Protein AF-A0A7R9G7Q8-F1 (afdb_monomer_lite)

pLDDT: mean 87.54, std 9.24, range [39.41, 97.31]

Secondary structure (DSSP, 8-state):
------HHHHHHHHH------GGGTTSPPHHHHHHHHHHHHHHHHHTHHHHSSPP-TTT------SSHHHHHHHHHHHHHHHTTT--PPP-PPPPTT-TTT-TTTT-HHHIIIIIT-GGGGHHHHHHHTSHHHHHHHHHHHHHTT-SSPPP-

Organism: Timema shepardi (NCBI:txid629360)

Sequence (152 aa):
MNLDMCYDDIDNLKHWHFDVQPDQHARLTNQGREEIRFLAQRYKTSYRSLLERTYSSEAYQFRYAEKDHAQESADAFARSLFGGNSGAIYFPSPPENDTLLMPNANCAKWRDEVEGNPEVLKEVKLFDEGPEMRALVHNVSTRLGFRYDLNT

Radius of gyration: 22.53 Å; chains: 1; bounding box: 53×46×52 Å

Structure (mmCIF, N/CA/C/O backbone):
data_AF-A0A7R9G7Q8-F1
#
_entry.id   AF-A0A7R9G7Q8-F1
#
loop_
_atom_site.group_PDB
_atom_site.id
_atom_site.type_symbol
_atom_site.label_atom_id
_atom_site.label_alt_id
_atom_site.label_comp_id
_atom_site.label_asym_id
_atom_site.label_entity_id
_atom_site.label_seq_id
_atom_site.pdbx_PDB_ins_code
_atom_site.Cartn_x
_atom_site.Cartn_y
_atom_site.Cartn_z
_atom_site.occupancy
_atom_site.B_iso_or_equiv
_atom_site.auth_seq_id
_atom_site.auth_comp_id
_atom_site.auth_asym_id
_atom_site.auth_atom_id
_atom_site.pdbx_PDB_model_num
ATOM 1 N N . MET A 1 1 ? -36.148 -13.996 16.409 1.00 39.41 1 MET A N 1
ATOM 2 C CA . MET A 1 1 ? -34.781 -13.490 16.639 1.00 39.41 1 MET A CA 1
ATOM 3 C C . MET A 1 1 ? -33.863 -14.591 16.127 1.00 39.41 1 MET A C 1
ATOM 5 O O . MET A 1 1 ? -33.802 -15.617 16.779 1.00 39.41 1 MET A O 1
ATOM 9 N N . ASN A 1 2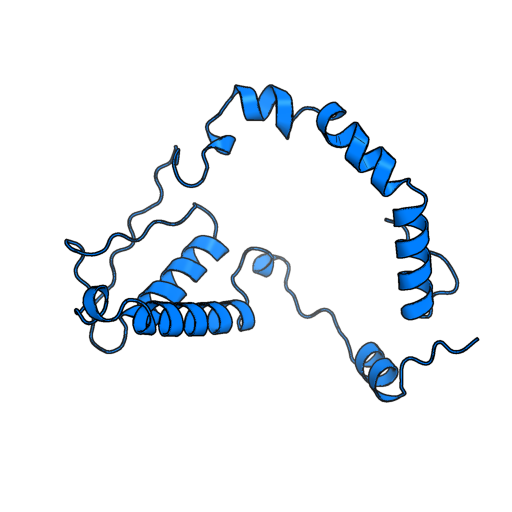 ? -33.330 -14.470 14.907 1.00 47.38 2 ASN A N 1
ATOM 10 C CA . ASN A 1 2 ? -32.549 -15.528 14.248 1.00 47.38 2 ASN A CA 1
ATOM 11 C C . ASN A 1 2 ? -31.180 -14.952 13.881 1.00 47.38 2 ASN A C 1
ATOM 13 O O . ASN A 1 2 ? -31.021 -14.342 12.827 1.00 47.38 2 ASN A O 1
ATOM 17 N N . LEU A 1 3 ? -30.226 -15.099 14.792 1.00 61.00 3 LEU A N 1
ATOM 18 C CA . LEU A 1 3 ? -28.814 -15.137 14.451 1.00 61.00 3 LEU A CA 1
ATOM 19 C C . LEU A 1 3 ? -28.401 -16.592 14.603 1.00 61.00 3 LEU A C 1
ATOM 21 O O . LEU A 1 3 ? -28.124 -17.023 15.714 1.00 61.00 3 LEU A O 1
ATOM 25 N N . ASP A 1 4 ? -28.409 -17.338 13.507 1.00 66.81 4 ASP A N 1
ATOM 26 C CA . ASP A 1 4 ? -27.736 -18.630 13.473 1.00 66.81 4 ASP A CA 1
ATOM 27 C C . ASP A 1 4 ? -26.533 -18.451 12.558 1.00 66.81 4 ASP A C 1
ATOM 29 O O . ASP A 1 4 ? -26.657 -18.463 11.334 1.00 66.81 4 ASP A O 1
ATOM 33 N N . MET A 1 5 ? -25.363 -18.242 13.168 1.00 71.81 5 MET A N 1
ATOM 34 C CA . MET A 1 5 ? -24.145 -18.780 12.567 1.00 71.81 5 MET A CA 1
ATOM 35 C C . MET A 1 5 ? -24.442 -20.250 12.276 1.00 71.81 5 MET A C 1
ATOM 37 O O . MET A 1 5 ? -24.914 -20.962 13.169 1.00 71.81 5 MET A O 1
ATOM 41 N N . CYS A 1 6 ? -24.262 -20.688 11.032 1.00 82.88 6 CYS A N 1
ATOM 42 C CA . CYS A 1 6 ? -24.576 -22.072 10.712 1.00 82.88 6 CYS A CA 1
ATOM 43 C C . CYS A 1 6 ? -23.630 -23.004 11.484 1.00 82.88 6 CYS A C 1
ATOM 45 O O . CYS A 1 6 ? -22.606 -22.575 12.024 1.00 82.88 6 CYS A O 1
ATOM 47 N N . TYR A 1 7 ? -23.976 -24.289 11.569 1.00 84.88 7 TYR A N 1
ATOM 48 C CA . TYR A 1 7 ? -23.147 -25.262 12.285 1.00 84.88 7 TYR A CA 1
ATOM 49 C C . TYR A 1 7 ? -21.682 -25.221 11.817 1.00 84.88 7 TYR A C 1
ATOM 51 O O . TYR A 1 7 ? -20.780 -25.257 12.652 1.00 84.88 7 TYR A O 1
ATOM 59 N N . ASP A 1 8 ? -21.466 -25.044 10.511 1.00 88.00 8 ASP A N 1
ATOM 60 C CA . ASP A 1 8 ? -20.136 -24.960 9.908 1.00 88.00 8 ASP A CA 1
ATOM 61 C C . ASP A 1 8 ? -19.364 -23.717 10.380 1.00 88.00 8 ASP A C 1
ATOM 63 O O . ASP A 1 8 ? -18.178 -23.812 10.683 1.00 88.00 8 ASP A O 1
ATOM 67 N N . ASP A 1 9 ? -20.019 -22.558 10.513 1.00 84.00 9 ASP A N 1
ATOM 68 C CA . ASP A 1 9 ? -19.382 -21.335 11.025 1.00 84.00 9 ASP A CA 1
ATOM 69 C C . ASP A 1 9 ? -18.920 -21.517 12.478 1.00 84.00 9 ASP A C 1
ATOM 71 O O . ASP A 1 9 ? -17.804 -21.142 12.843 1.00 84.00 9 ASP A O 1
ATOM 75 N N . ILE A 1 10 ? -19.770 -22.129 13.311 1.00 81.88 10 ILE A N 1
ATOM 76 C CA . ILE A 1 10 ? -19.457 -22.413 14.717 1.00 81.88 10 ILE A CA 1
ATOM 77 C C . ILE A 1 10 ? -18.303 -23.413 14.815 1.00 81.88 10 ILE A C 1
ATOM 79 O O . ILE A 1 10 ? -17.420 -23.251 15.659 1.00 81.88 10 ILE A O 1
ATOM 83 N N . ASP A 1 11 ? -18.314 -24.454 13.985 1.00 88.06 11 ASP A N 1
ATOM 84 C CA . ASP A 1 11 ? -17.252 -25.454 13.956 1.00 88.06 11 ASP A CA 1
ATOM 85 C C . ASP A 1 11 ? -15.919 -24.842 13.503 1.00 88.06 11 ASP A C 1
ATOM 87 O O . ASP A 1 11 ? -14.897 -25.020 14.168 1.00 88.06 11 ASP A O 1
ATOM 91 N N . ASN A 1 12 ? -15.937 -24.010 12.460 1.00 88.62 12 ASN A N 1
ATOM 92 C CA . ASN A 1 12 ? -14.762 -23.280 11.991 1.00 88.62 12 ASN A CA 1
ATOM 93 C C . ASN A 1 12 ? -14.187 -22.359 13.075 1.00 88.62 12 ASN A C 1
ATOM 95 O O . ASN A 1 12 ? -12.978 -22.361 13.296 1.00 88.62 12 ASN A O 1
ATOM 99 N N . LEU A 1 13 ? -15.030 -21.605 13.791 1.00 84.12 13 LEU A N 1
ATOM 100 C CA . LEU A 1 13 ? -14.580 -20.721 14.874 1.00 84.12 13 LEU A CA 1
ATOM 101 C C . LEU A 1 13 ? -13.987 -21.487 16.065 1.00 84.12 13 LEU A C 1
ATOM 103 O O . LEU A 1 13 ? -13.057 -20.993 16.695 1.00 84.12 13 LEU A O 1
ATOM 107 N N . LYS A 1 14 ? -14.480 -22.694 16.373 1.00 84.94 14 LYS A N 1
ATOM 108 C CA . LYS A 1 14 ? -13.909 -23.548 17.434 1.00 84.94 14 LYS A CA 1
ATOM 109 C C . LYS A 1 14 ? -12.524 -24.085 17.086 1.00 84.94 14 LYS A C 1
ATOM 111 O O . LYS A 1 14 ? -11.711 -24.277 17.986 1.00 84.94 14 LYS A O 1
ATOM 116 N N . HIS A 1 15 ? -12.279 -24.352 15.806 1.00 89.44 15 HIS A N 1
ATOM 117 C CA . HIS A 1 15 ? -10.987 -24.820 15.303 1.00 89.44 15 HIS A CA 1
ATOM 118 C C . HIS A 1 15 ? -10.053 -23.671 14.894 1.00 89.44 15 HIS A C 1
ATOM 120 O O . HIS A 1 15 ? -8.865 -23.892 14.628 1.00 89.44 15 HIS A O 1
ATOM 126 N N . TRP A 1 16 ? -10.572 -22.442 14.853 1.00 88.25 16 TRP A N 1
ATOM 127 C CA . TRP A 1 16 ? -9.783 -21.259 14.566 1.00 88.25 16 TRP A CA 1
ATOM 128 C C . TRP A 1 16 ? -8.753 -21.027 15.670 1.00 88.25 16 TRP A C 1
ATOM 130 O O . TRP A 1 16 ? -9.051 -21.051 16.864 1.00 88.25 16 TRP A O 1
ATOM 140 N N . HIS A 1 17 ? -7.522 -20.777 15.251 1.00 86.38 17 HIS A N 1
ATOM 141 C CA . HIS A 1 17 ? -6.424 -20.406 16.120 1.00 86.38 17 HIS A CA 1
ATOM 142 C C . HIS A 1 17 ? -5.627 -19.298 15.447 1.00 86.38 17 HIS A C 1
ATOM 144 O O . HIS A 1 17 ? -5.552 -19.207 14.220 1.00 86.38 17 HIS A O 1
ATOM 150 N N . PHE A 1 18 ? -5.048 -18.433 16.270 1.00 83.00 18 PHE A N 1
ATOM 151 C CA . PHE A 1 18 ? -4.209 -17.355 15.786 1.00 83.00 18 PHE A CA 1
ATOM 152 C C . PHE A 1 18 ? -2.860 -17.926 15.332 1.00 83.00 18 PHE A C 1
ATOM 154 O O . PHE A 1 18 ? -2.057 -18.346 16.162 1.00 83.00 18 PHE A O 1
ATOM 161 N N . ASP A 1 19 ? -2.633 -17.949 14.019 1.00 81.94 19 ASP A N 1
ATOM 162 C CA . ASP A 1 19 ? -1.413 -18.466 13.385 1.00 81.94 19 ASP A CA 1
ATOM 163 C C . ASP A 1 19 ? -0.622 -17.333 12.710 1.00 81.94 19 ASP A C 1
ATOM 165 O O . ASP A 1 19 ? -0.391 -17.317 11.502 1.00 81.94 19 ASP A O 1
ATOM 169 N N . VAL A 1 20 ? -0.282 -16.308 13.498 1.00 82.94 20 VAL A N 1
ATOM 170 C CA . VAL A 1 20 ? 0.581 -15.200 13.069 1.00 82.94 20 VAL A CA 1
ATOM 171 C C . VAL A 1 20 ? 1.628 -14.957 14.145 1.00 82.94 20 VAL A C 1
ATOM 173 O O . VAL A 1 20 ? 1.308 -14.700 15.306 1.00 82.94 20 VAL A O 1
ATOM 176 N N . GLN A 1 21 ? 2.895 -15.032 13.759 1.00 85.62 21 GLN A N 1
ATOM 177 C CA . GLN A 1 21 ? 4.020 -14.728 14.633 1.00 85.62 21 GLN A CA 1
ATOM 178 C C . GLN A 1 21 ? 4.266 -13.209 14.685 1.00 85.62 21 GLN A C 1
ATOM 180 O O . GLN A 1 21 ? 4.034 -12.515 13.689 1.00 85.62 21 GLN A O 1
ATOM 185 N N . PRO A 1 22 ? 4.750 -12.652 15.812 1.00 82.56 22 PRO A N 1
ATOM 186 C CA . PRO A 1 22 ? 4.972 -11.211 15.941 1.00 82.56 22 PRO A CA 1
ATOM 187 C C . PRO A 1 22 ? 5.893 -10.613 14.872 1.00 82.56 22 PRO A C 1
ATOM 189 O O . PRO A 1 22 ? 5.706 -9.470 14.473 1.00 82.56 22 PRO A O 1
ATOM 192 N N . ASP A 1 23 ? 6.867 -11.364 14.367 1.00 83.06 23 ASP A N 1
ATOM 193 C CA . ASP A 1 23 ? 7.786 -10.943 13.304 1.00 83.06 23 ASP A CA 1
ATOM 194 C C . ASP A 1 23 ? 7.139 -10.923 11.905 1.00 83.06 23 ASP A C 1
ATOM 196 O O . ASP A 1 23 ? 7.673 -10.313 10.981 1.00 83.06 23 ASP A O 1
ATOM 200 N N . GLN A 1 24 ? 5.955 -11.518 11.742 1.00 83.06 24 GLN A N 1
ATOM 201 C CA . GLN A 1 24 ? 5.224 -11.555 10.473 1.00 83.06 24 GLN A CA 1
ATOM 202 C C . GLN A 1 24 ? 4.328 -10.330 10.243 1.00 83.06 24 GLN A C 1
ATOM 204 O O . GLN A 1 24 ? 3.830 -10.156 9.132 1.00 83.06 24 GLN A O 1
ATOM 209 N N . HIS A 1 25 ? 4.147 -9.456 11.242 1.00 80.62 25 HIS A N 1
ATOM 210 C CA . HIS A 1 25 ? 3.209 -8.324 11.175 1.00 80.62 25 HIS A CA 1
ATOM 211 C C . HIS A 1 25 ? 3.453 -7.367 9.992 1.00 80.62 25 HIS A C 1
ATOM 213 O O . HIS A 1 25 ? 2.515 -6.746 9.499 1.00 80.62 25 HIS A O 1
ATOM 219 N N . ALA A 1 26 ? 4.704 -7.241 9.537 1.00 83.44 26 ALA A N 1
ATOM 220 C CA . ALA A 1 26 ? 5.099 -6.346 8.450 1.00 83.44 26 ALA A CA 1
ATOM 221 C C . ALA A 1 26 ? 5.429 -7.072 7.134 1.00 83.44 26 ALA A C 1
ATOM 223 O O . ALA A 1 26 ? 5.808 -6.412 6.163 1.00 83.44 26 ALA A O 1
ATOM 224 N N . ARG A 1 27 ? 5.303 -8.406 7.099 1.00 88.31 27 ARG A N 1
ATOM 225 C CA . ARG A 1 27 ? 5.692 -9.266 5.972 1.00 88.31 27 ARG A CA 1
ATOM 226 C C . ARG A 1 27 ? 4.525 -9.461 5.009 1.00 88.31 27 ARG A C 1
ATOM 228 O O . ARG A 1 27 ? 3.361 -9.434 5.406 1.00 88.31 27 ARG A O 1
ATOM 235 N N . LEU A 1 28 ? 4.823 -9.695 3.733 1.00 90.06 28 LEU A N 1
ATOM 236 C CA . LEU A 1 28 ? 3.780 -9.990 2.757 1.00 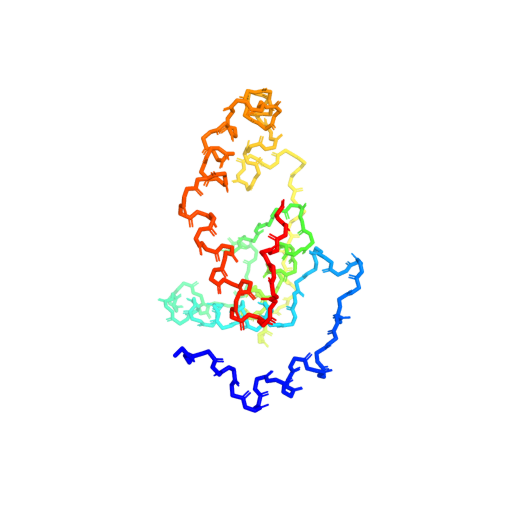90.06 28 LEU A CA 1
ATOM 237 C C . LEU A 1 28 ? 3.279 -11.427 2.948 1.00 90.06 28 LEU A C 1
ATOM 239 O O . LEU A 1 28 ? 4.046 -12.388 2.844 1.00 90.06 28 LEU A O 1
ATOM 243 N N . THR A 1 29 ? 1.976 -11.577 3.185 1.00 91.81 29 THR A N 1
ATOM 244 C CA . THR A 1 29 ? 1.336 -12.890 3.341 1.00 91.81 29 THR A CA 1
ATOM 245 C C . THR A 1 29 ? 1.385 -13.697 2.040 1.00 91.81 29 THR A C 1
ATOM 247 O O . THR A 1 29 ? 1.492 -13.146 0.941 1.00 91.81 29 THR A O 1
ATOM 250 N N . ASN A 1 30 ? 1.247 -15.023 2.140 1.00 91.50 30 ASN A N 1
ATOM 251 C CA . ASN A 1 30 ? 1.180 -15.895 0.960 1.00 91.50 30 ASN A CA 1
ATOM 252 C C . ASN A 1 30 ? 0.017 -15.514 0.032 1.00 91.50 30 ASN A C 1
ATOM 254 O O . ASN A 1 30 ? 0.191 -15.445 -1.182 1.00 91.50 30 ASN A O 1
ATOM 258 N N . GLN A 1 31 ? -1.144 -15.194 0.609 1.00 93.75 31 GLN A N 1
ATOM 259 C CA . GLN A 1 31 ? -2.300 -14.715 -0.147 1.00 93.75 31 GLN A CA 1
ATOM 260 C C . GLN A 1 31 ? -1.997 -13.387 -0.858 1.00 93.75 31 GLN A C 1
ATOM 262 O O . GLN A 1 31 ? -2.273 -13.254 -2.048 1.00 93.75 31 GLN A O 1
ATOM 267 N N . GLY A 1 32 ? -1.348 -12.438 -0.174 1.00 94.31 32 GLY A N 1
ATOM 268 C CA . GLY A 1 32 ? -0.935 -11.172 -0.781 1.00 94.31 32 GLY A CA 1
ATOM 269 C C . GLY A 1 32 ? 0.033 -11.365 -1.955 1.00 94.31 32 GLY A C 1
ATOM 270 O O . GLY A 1 32 ? -0.085 -10.686 -2.975 1.00 94.31 32 GLY A O 1
ATOM 271 N N . ARG A 1 33 ? 0.949 -12.341 -1.869 1.00 94.75 33 ARG A N 1
ATOM 272 C CA . ARG A 1 3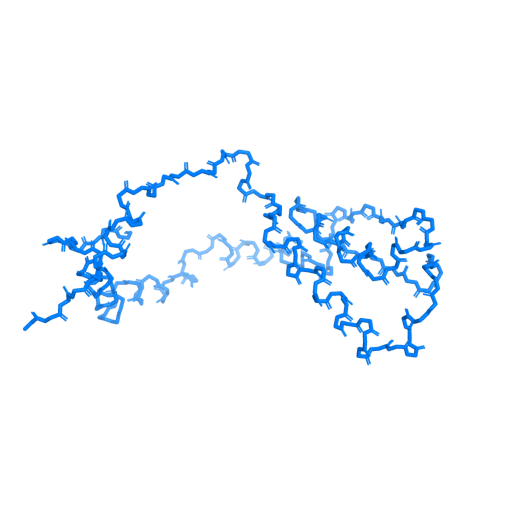3 ? 1.839 -12.711 -2.988 1.00 94.75 33 ARG A CA 1
ATOM 273 C C . ARG A 1 33 ? 1.054 -13.200 -4.206 1.00 94.75 33 ARG A C 1
ATOM 275 O O . ARG A 1 33 ? 1.348 -12.766 -5.320 1.00 94.75 33 ARG A O 1
ATOM 282 N N . GLU A 1 34 ? 0.050 -14.052 -4.008 1.00 96.06 34 GLU A N 1
ATOM 283 C CA . GLU A 1 34 ? -0.792 -14.555 -5.102 1.00 96.06 34 GLU A CA 1
ATOM 284 C C . GLU A 1 34 ? -1.640 -13.451 -5.740 1.00 96.06 34 GLU A C 1
ATOM 286 O O . GLU A 1 34 ? -1.720 -13.354 -6.967 1.00 96.06 34 GLU A O 1
ATOM 291 N N . GLU A 1 35 ? -2.212 -12.560 -4.934 1.00 97.00 35 GLU A N 1
ATOM 292 C CA . GLU A 1 35 ? -2.966 -11.407 -5.429 1.00 97.00 35 GLU A CA 1
ATOM 293 C C . GLU A 1 35 ? -2.094 -10.483 -6.283 1.00 97.00 35 GLU A C 1
ATOM 295 O O . GLU A 1 35 ? -2.492 -10.080 -7.380 1.00 97.00 35 GLU A O 1
ATOM 300 N N . ILE A 1 36 ? -0.866 -10.214 -5.838 1.00 97.19 36 ILE A N 1
ATOM 301 C CA . ILE A 1 36 ? 0.111 -9.423 -6.591 1.00 97.19 36 ILE A CA 1
ATOM 302 C C . ILE A 1 36 ? 0.521 -10.128 -7.884 1.00 97.19 36 ILE A C 1
ATOM 304 O O . ILE A 1 36 ? 0.645 -9.477 -8.926 1.00 97.19 36 ILE A O 1
ATOM 308 N N . ARG A 1 37 ? 0.686 -11.455 -7.860 1.00 95.00 37 ARG A N 1
ATOM 309 C CA . ARG A 1 37 ? 0.970 -12.247 -9.061 1.00 95.00 37 ARG A CA 1
ATOM 310 C C . ARG A 1 37 ? -0.152 -12.106 -10.087 1.00 95.00 37 ARG A C 1
ATOM 312 O O . ARG A 1 37 ? 0.119 -11.826 -11.257 1.00 95.00 37 ARG A O 1
ATOM 319 N N . PHE A 1 38 ? -1.408 -12.259 -9.669 1.00 96.44 38 PHE A N 1
ATOM 320 C CA . PHE A 1 38 ? -2.560 -12.075 -10.555 1.00 96.44 38 PHE A CA 1
ATOM 321 C C . PHE A 1 38 ? -2.676 -10.634 -11.059 1.00 96.44 38 PHE A C 1
ATOM 323 O O . PHE A 1 38 ? -2.957 -10.414 -12.241 1.00 96.44 38 PHE A O 1
ATOM 330 N N . LEU A 1 39 ? -2.399 -9.648 -10.202 1.00 97.31 39 LEU A N 1
ATOM 331 C CA . LEU A 1 39 ? -2.356 -8.244 -10.592 1.00 97.31 39 LEU A CA 1
ATOM 332 C C . LEU A 1 39 ? -1.300 -7.998 -11.676 1.00 97.31 39 LEU A C 1
ATOM 334 O O . LEU A 1 39 ? -1.615 -7.366 -12.683 1.00 97.31 39 LEU A O 1
ATOM 338 N N . ALA A 1 40 ? -0.087 -8.532 -11.521 1.00 95.06 40 ALA A N 1
ATOM 339 C CA . ALA A 1 40 ? 0.985 -8.417 -12.508 1.00 95.06 40 ALA A CA 1
ATOM 340 C C . ALA A 1 40 ? 0.615 -9.082 -13.843 1.00 95.06 40 ALA A C 1
ATOM 342 O O . ALA A 1 40 ? 0.819 -8.497 -14.906 1.00 95.06 40 ALA A O 1
ATOM 343 N N . GLN A 1 41 ? 0.005 -10.270 -13.812 1.00 93.00 41 GLN A N 1
ATOM 344 C CA . GLN A 1 41 ? -0.467 -10.960 -15.020 1.00 93.00 41 GLN A CA 1
ATOM 345 C C . GLN A 1 41 ? -1.549 -10.162 -15.756 1.00 93.00 41 GLN A C 1
ATOM 347 O O . GLN A 1 41 ? -1.511 -10.034 -16.987 1.00 93.00 41 GLN A O 1
ATOM 352 N N . ARG A 1 42 ? -2.494 -9.579 -15.008 1.00 95.62 42 ARG A N 1
ATOM 353 C CA . ARG A 1 42 ? -3.509 -8.680 -15.563 1.00 95.62 42 ARG A CA 1
ATOM 354 C C . ARG A 1 42 ? -2.863 -7.432 -16.151 1.00 95.62 42 ARG A C 1
ATOM 356 O O . ARG A 1 42 ? -3.180 -7.071 -17.277 1.00 95.62 42 ARG A O 1
ATOM 363 N N . TYR A 1 43 ? -1.921 -6.822 -15.437 1.00 95.19 43 TYR A N 1
ATOM 364 C CA . TYR A 1 43 ? -1.194 -5.636 -15.886 1.00 95.19 43 TYR A CA 1
ATOM 365 C C . TYR A 1 43 ? -0.439 -5.902 -17.196 1.00 95.19 43 TYR A C 1
ATOM 367 O O . TYR A 1 43 ? -0.595 -5.159 -18.163 1.00 95.19 43 TYR A O 1
ATOM 375 N N . LYS A 1 44 ? 0.274 -7.032 -17.288 1.00 92.31 44 LYS A N 1
ATOM 376 C CA . LYS A 1 44 ? 0.925 -7.486 -18.526 1.00 92.31 44 LYS A CA 1
ATOM 377 C C . LYS A 1 44 ? -0.062 -7.666 -19.671 1.00 92.31 44 LYS A C 1
ATOM 379 O O . LYS A 1 44 ? 0.227 -7.278 -20.797 1.00 92.31 44 LYS A O 1
ATOM 384 N N . THR A 1 45 ? -1.225 -8.247 -19.386 1.00 92.88 45 THR A N 1
ATOM 385 C CA . THR A 1 45 ? -2.267 -8.488 -20.390 1.00 92.88 45 THR A CA 1
ATOM 386 C C . THR A 1 45 ? -2.892 -7.188 -20.892 1.00 92.88 45 THR A C 1
ATOM 388 O O . THR A 1 45 ? -3.143 -7.076 -22.089 1.00 92.88 45 THR A O 1
ATOM 391 N N . SER A 1 46 ? -3.107 -6.210 -20.012 1.00 95.62 46 SER A N 1
ATOM 392 C CA . SER A 1 46 ? -3.669 -4.905 -20.373 1.00 95.62 46 SER A CA 1
ATOM 393 C C . SER A 1 46 ? -2.693 -4.036 -21.167 1.00 95.62 46 SER A C 1
ATOM 395 O O . SER A 1 46 ? -3.115 -3.297 -22.051 1.00 95.62 46 SER A O 1
ATOM 397 N N . TYR A 1 47 ? -1.392 -4.136 -20.882 1.00 93.94 47 TYR A N 1
ATOM 398 C CA . TYR A 1 47 ? -0.352 -3.297 -21.486 1.00 93.94 47 TYR A CA 1
ATOM 399 C C . TYR A 1 47 ? 0.659 -4.118 -22.289 1.00 93.94 47 TYR A C 1
ATOM 401 O O . TYR A 1 47 ? 1.864 -3.869 -22.240 1.00 93.94 47 TYR A O 1
ATOM 409 N N . ARG A 1 48 ? 0.166 -5.106 -23.043 1.00 89.44 48 ARG A N 1
ATOM 410 C CA . ARG A 1 48 ? 0.987 -6.042 -23.828 1.00 89.44 48 ARG A CA 1
ATOM 411 C C . ARG A 1 48 ? 2.034 -5.345 -24.695 1.00 89.44 48 ARG A C 1
ATOM 413 O O . ARG A 1 48 ? 3.215 -5.639 -24.565 1.00 89.44 48 ARG A O 1
ATOM 420 N N . SER A 1 49 ? 1.639 -4.335 -25.469 1.00 89.56 49 SER A N 1
ATOM 421 C CA . SER A 1 49 ? 2.560 -3.591 -26.345 1.00 89.56 49 SER A CA 1
ATOM 422 C C . SER A 1 49 ? 3.714 -2.898 -25.604 1.00 89.56 49 SER A C 1
ATOM 424 O O . SER A 1 49 ? 4.747 -2.618 -26.209 1.00 89.56 49 SER A O 1
ATOM 426 N N . LEU A 1 50 ? 3.555 -2.621 -24.306 1.00 89.56 50 LEU A N 1
ATOM 427 C CA . LEU A 1 50 ? 4.574 -2.005 -23.454 1.00 89.56 50 LEU A CA 1
ATOM 428 C C . LEU A 1 50 ? 5.385 -3.040 -22.659 1.00 89.56 50 LEU A C 1
ATOM 430 O O . LEU A 1 50 ? 6.525 -2.758 -22.298 1.00 89.56 50 LEU A O 1
ATOM 434 N N . LEU A 1 51 ? 4.814 -4.216 -22.369 1.00 88.81 51 LEU A N 1
ATOM 435 C CA . LEU A 1 51 ? 5.328 -5.193 -21.393 1.00 88.81 51 LEU A CA 1
ATOM 436 C C . LEU A 1 51 ? 5.662 -6.572 -21.992 1.00 88.81 51 LEU A C 1
ATOM 438 O O . LEU A 1 51 ? 6.008 -7.500 -21.261 1.00 88.81 51 LEU A O 1
ATOM 442 N N . GLU A 1 52 ? 5.567 -6.730 -23.312 1.00 75.38 52 GLU A N 1
ATOM 443 C CA . GLU A 1 52 ? 5.990 -7.937 -24.039 1.00 75.38 52 GLU A CA 1
ATOM 444 C C . GLU A 1 52 ? 7.517 -8.092 -24.128 1.00 75.38 52 GLU A C 1
ATOM 446 O O . GLU A 1 52 ? 8.009 -9.177 -24.438 1.00 75.38 52 GLU A O 1
ATOM 451 N N . ARG A 1 53 ? 8.281 -7.034 -23.827 1.00 73.88 53 ARG A N 1
ATOM 452 C CA . ARG A 1 53 ? 9.747 -7.085 -23.813 1.00 73.88 53 ARG A CA 1
ATOM 453 C C . ARG A 1 53 ? 10.258 -7.836 -22.584 1.00 73.88 53 ARG A C 1
ATOM 455 O O . ARG A 1 53 ? 9.639 -7.838 -21.520 1.00 73.88 53 ARG A O 1
ATOM 462 N N . THR A 1 54 ? 11.431 -8.448 -22.720 1.00 85.44 54 THR A N 1
ATOM 463 C CA . THR A 1 54 ? 12.210 -8.892 -21.561 1.00 85.44 54 THR A CA 1
ATOM 464 C C . THR A 1 54 ? 12.566 -7.691 -20.691 1.00 85.44 54 THR A C 1
ATOM 466 O O . THR A 1 54 ? 12.734 -6.580 -21.199 1.00 85.44 54 THR A O 1
ATOM 469 N N . TYR A 1 55 ? 12.706 -7.916 -19.385 1.00 89.44 55 TYR A N 1
ATOM 470 C CA . TYR A 1 55 ? 13.169 -6.873 -18.476 1.00 89.44 55 TYR A CA 1
ATOM 471 C C . TYR A 1 55 ? 14.485 -6.246 -18.971 1.00 89.44 55 TYR A C 1
ATOM 473 O O . TYR A 1 55 ? 15.410 -6.952 -19.370 1.00 89.44 55 TYR A O 1
ATOM 481 N N . SER A 1 56 ? 14.550 -4.918 -18.908 1.00 87.56 56 SER A N 1
ATOM 482 C CA . SER A 1 56 ? 15.754 -4.107 -19.070 1.00 87.56 56 SER A CA 1
ATOM 483 C C . SER A 1 56 ? 15.682 -2.954 -18.074 1.00 87.56 56 SER A C 1
ATOM 485 O O . SER A 1 56 ? 14.645 -2.292 -17.980 1.00 87.56 56 SER A O 1
ATOM 487 N N . SER A 1 57 ? 16.780 -2.689 -17.366 1.00 89.06 57 SER A N 1
ATOM 488 C CA . SER A 1 57 ? 16.897 -1.554 -16.443 1.00 89.06 57 SER A CA 1
ATOM 489 C C . SER A 1 57 ? 16.867 -0.193 -17.148 1.00 89.06 57 SER A C 1
ATOM 491 O O . SER A 1 57 ? 16.666 0.820 -16.490 1.00 89.06 57 SER A O 1
ATOM 493 N N . GLU A 1 58 ? 17.045 -0.155 -18.473 1.00 89.00 58 GLU A N 1
ATOM 494 C CA . GLU A 1 58 ? 16.902 1.066 -19.282 1.00 89.00 58 GLU A CA 1
ATOM 495 C C . GLU A 1 58 ? 15.435 1.381 -19.606 1.00 89.00 58 GLU A C 1
ATOM 497 O O . GLU A 1 58 ? 15.077 2.537 -19.818 1.00 89.00 58 GLU A O 1
ATOM 502 N N . ALA A 1 59 ? 14.582 0.352 -19.662 1.00 88.62 59 ALA A N 1
ATOM 503 C CA . ALA A 1 59 ? 13.175 0.481 -20.040 1.00 88.62 59 ALA A CA 1
ATOM 504 C C . ALA A 1 59 ? 12.228 0.484 -18.833 1.00 88.62 59 ALA A C 1
ATOM 506 O O . ALA A 1 59 ? 11.148 1.071 -18.905 1.00 88.62 59 ALA A O 1
ATOM 507 N N . TYR A 1 60 ? 12.611 -0.179 -17.738 1.00 90.94 60 TYR A N 1
ATOM 508 C CA . TYR A 1 60 ? 11.766 -0.353 -16.562 1.00 90.94 60 TYR A CA 1
ATOM 509 C C . TYR A 1 60 ? 12.521 -0.001 -15.286 1.00 90.94 60 TYR A C 1
ATOM 511 O O . TYR A 1 60 ? 13.569 -0.573 -14.982 1.00 90.94 60 TYR A O 1
ATOM 519 N N . GLN A 1 61 ? 11.919 0.884 -14.495 1.0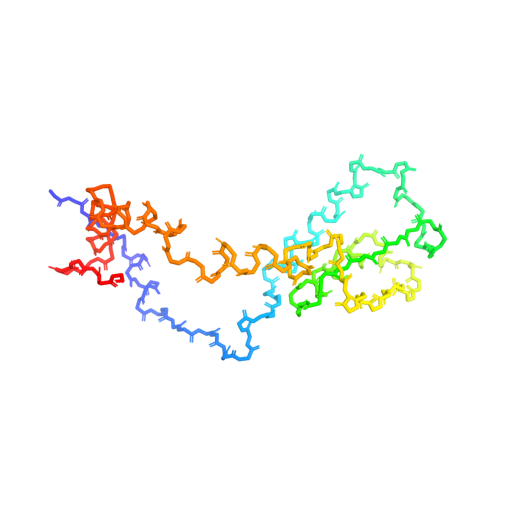0 91.88 61 GLN A N 1
ATOM 520 C CA . GLN A 1 61 ? 12.381 1.226 -13.160 1.00 91.88 61 GLN A CA 1
ATOM 521 C C . GLN A 1 61 ? 11.343 0.777 -12.133 1.00 91.88 61 GLN A C 1
ATOM 523 O O . GLN A 1 61 ? 10.176 1.157 -12.212 1.00 91.88 61 GLN A O 1
ATOM 528 N N . PHE A 1 62 ? 11.786 -0.001 -11.150 1.00 92.56 62 PHE A N 1
ATOM 529 C CA . PHE A 1 62 ? 10.984 -0.354 -9.985 1.00 92.56 62 PHE A CA 1
ATOM 530 C C . PHE A 1 62 ? 11.397 0.511 -8.797 1.00 92.56 62 PHE A C 1
ATOM 532 O O . PHE A 1 62 ? 12.584 0.730 -8.562 1.00 92.56 62 PHE A O 1
ATOM 539 N N . ARG A 1 63 ? 10.411 1.004 -8.049 1.00 93.88 63 ARG A N 1
ATOM 540 C CA . ARG A 1 63 ? 10.600 1.724 -6.787 1.00 93.88 63 ARG A CA 1
ATOM 541 C C . ARG A 1 63 ? 9.603 1.194 -5.766 1.00 93.88 63 ARG A C 1
ATOM 543 O O . ARG A 1 63 ? 8.487 0.833 -6.130 1.00 93.88 63 ARG A O 1
ATOM 550 N N . TYR A 1 64 ? 10.016 1.157 -4.511 1.00 94.25 64 TYR A N 1
ATOM 551 C CA . TYR A 1 64 ? 9.210 0.720 -3.378 1.00 94.25 64 TYR A CA 1
ATOM 552 C C . TYR A 1 64 ? 9.535 1.603 -2.175 1.00 94.25 64 TYR A C 1
ATOM 554 O O . TYR A 1 64 ? 10.618 2.181 -2.107 1.00 94.25 64 TYR A O 1
ATOM 562 N N . ALA A 1 65 ? 8.575 1.746 -1.262 1.00 91.38 65 ALA A N 1
ATOM 563 C CA . ALA A 1 65 ? 8.814 2.419 0.009 1.00 91.38 65 ALA A CA 1
ATOM 564 C C . ALA A 1 65 ? 9.713 1.546 0.893 1.00 91.38 65 ALA A C 1
ATOM 566 O O . ALA A 1 65 ? 9.684 0.322 0.764 1.00 91.38 65 ALA A O 1
ATOM 567 N N . GLU A 1 66 ? 10.457 2.153 1.816 1.00 88.44 66 GLU A N 1
ATOM 568 C CA . GLU A 1 66 ? 11.308 1.449 2.784 1.00 88.44 66 GLU A CA 1
ATOM 569 C C . GLU A 1 66 ? 10.461 0.740 3.862 1.00 88.44 66 GLU A C 1
ATOM 571 O O . GLU A 1 66 ? 10.387 1.142 5.019 1.00 88.44 66 GLU A O 1
ATOM 576 N N . LYS A 1 67 ? 9.723 -0.290 3.441 1.00 86.12 67 LYS A N 1
ATOM 577 C CA . LYS A 1 67 ? 8.888 -1.163 4.271 1.00 86.12 67 LYS A CA 1
ATOM 578 C C . LYS A 1 67 ? 8.971 -2.591 3.732 1.00 86.12 67 LYS A C 1
ATOM 580 O O . LYS A 1 67 ? 8.839 -2.789 2.523 1.00 86.12 67 LYS A O 1
ATOM 585 N N . ASP A 1 68 ? 9.095 -3.579 4.616 1.00 87.25 68 ASP A N 1
ATOM 586 C CA . ASP A 1 68 ? 9.273 -4.997 4.258 1.00 87.25 68 ASP A CA 1
ATOM 587 C C . ASP A 1 68 ? 8.219 -5.508 3.260 1.00 87.25 68 ASP A C 1
ATOM 589 O O . ASP A 1 68 ? 8.555 -5.960 2.163 1.00 87.25 68 ASP A O 1
ATOM 593 N N . HIS A 1 69 ? 6.927 -5.354 3.576 1.00 88.69 69 HIS A N 1
ATOM 594 C CA . HIS A 1 69 ? 5.841 -5.742 2.670 1.00 88.69 69 HIS A CA 1
ATOM 595 C C . HIS A 1 69 ? 5.891 -5.018 1.318 1.00 88.69 69 HIS A C 1
ATOM 597 O O . HIS A 1 69 ? 5.494 -5.604 0.312 1.00 88.69 69 HIS A O 1
ATOM 603 N N . ALA A 1 70 ? 6.363 -3.768 1.258 1.00 92.31 70 ALA A N 1
ATOM 604 C CA . ALA A 1 70 ? 6.454 -3.014 0.008 1.00 92.31 70 ALA A CA 1
ATOM 605 C C . ALA A 1 70 ? 7.578 -3.554 -0.887 1.00 92.31 70 ALA A C 1
ATOM 607 O O . ALA A 1 70 ? 7.373 -3.721 -2.092 1.00 92.31 70 ALA A O 1
ATOM 608 N N . GLN A 1 71 ? 8.728 -3.894 -0.300 1.00 92.75 71 GLN A N 1
ATOM 609 C CA . GLN A 1 71 ? 9.824 -4.551 -1.010 1.00 92.75 71 GLN A CA 1
ATOM 610 C C . GLN A 1 71 ? 9.404 -5.932 -1.529 1.00 92.75 71 GLN A C 1
ATOM 612 O O . GLN A 1 71 ? 9.588 -6.238 -2.707 1.00 92.75 71 GLN A O 1
ATOM 617 N N . GLU A 1 72 ? 8.789 -6.753 -0.675 1.00 93.38 72 GLU A N 1
ATOM 618 C CA . GLU A 1 72 ? 8.308 -8.086 -1.053 1.00 93.38 72 GLU A CA 1
ATOM 619 C C . GLU A 1 72 ? 7.241 -8.028 -2.149 1.00 93.38 72 GLU A C 1
ATOM 621 O O . GLU A 1 72 ? 7.242 -8.853 -3.065 1.00 93.38 72 GLU A O 1
ATOM 626 N N . SER A 1 73 ? 6.361 -7.028 -2.085 1.00 95.31 73 SER A N 1
ATOM 627 C CA . SER A 1 73 ? 5.336 -6.790 -3.100 1.00 95.31 73 SER A CA 1
ATOM 628 C C . SER A 1 73 ? 5.941 -6.385 -4.440 1.00 95.31 73 SER A C 1
ATOM 630 O O . SER A 1 73 ? 5.527 -6.898 -5.480 1.00 95.31 73 SER A O 1
ATOM 632 N N . ALA A 1 74 ? 6.937 -5.496 -4.434 1.00 94.56 74 ALA A N 1
ATOM 633 C CA . ALA A 1 74 ? 7.633 -5.078 -5.647 1.00 94.56 74 ALA A CA 1
ATOM 634 C C . ALA A 1 74 ? 8.379 -6.247 -6.308 1.00 94.56 74 ALA A C 1
ATOM 636 O O . ALA A 1 74 ? 8.292 -6.415 -7.527 1.00 94.56 74 ALA A O 1
ATOM 637 N N . ASP A 1 75 ? 9.048 -7.087 -5.511 1.00 91.81 75 ASP A N 1
ATOM 638 C CA . ASP A 1 75 ? 9.716 -8.298 -5.995 1.00 91.81 75 ASP A CA 1
ATOM 639 C C . ASP A 1 75 ? 8.713 -9.285 -6.612 1.00 91.8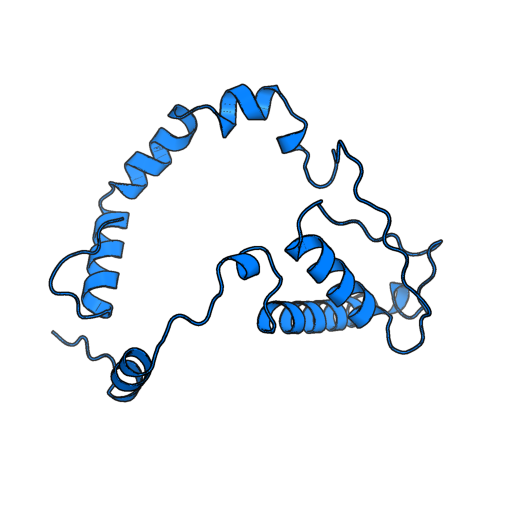1 75 ASP A C 1
ATOM 641 O O . ASP A 1 75 ? 8.872 -9.687 -7.770 1.00 91.81 75 ASP A O 1
ATOM 645 N N . ALA A 1 76 ? 7.627 -9.596 -5.897 1.00 93.06 76 ALA A N 1
ATOM 646 C CA . ALA A 1 76 ? 6.576 -10.486 -6.384 1.00 93.06 76 ALA A CA 1
ATOM 647 C C . ALA A 1 76 ? 5.944 -9.970 -7.687 1.00 93.06 76 ALA A C 1
ATOM 649 O O . ALA A 1 76 ? 5.767 -10.736 -8.641 1.00 93.06 76 ALA A O 1
ATOM 650 N N . PHE A 1 77 ? 5.652 -8.669 -7.764 1.00 95.00 77 PHE A N 1
ATOM 651 C CA . PHE A 1 77 ? 5.063 -8.044 -8.945 1.00 95.00 77 PHE A CA 1
ATOM 652 C C . PHE A 1 77 ? 6.007 -8.120 -10.148 1.00 95.00 77 PHE A C 1
ATOM 654 O O . PHE A 1 77 ? 5.623 -8.619 -11.206 1.00 95.00 77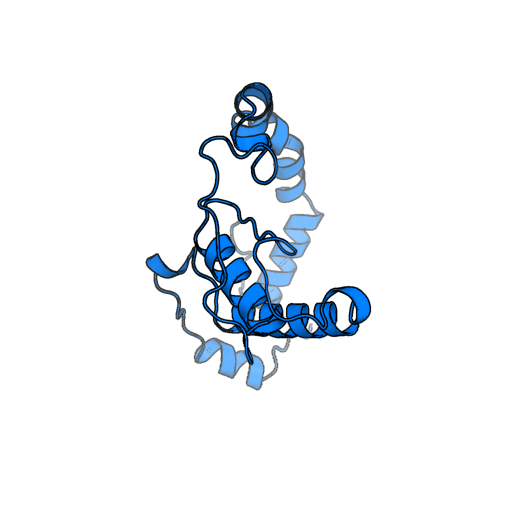 PHE A O 1
ATOM 661 N N . ALA A 1 78 ? 7.255 -7.673 -9.993 1.00 93.19 78 ALA A N 1
ATOM 662 C CA . ALA A 1 78 ? 8.212 -7.603 -11.091 1.00 93.19 78 ALA A CA 1
ATOM 663 C C . ALA A 1 78 ? 8.584 -8.994 -11.626 1.00 93.19 78 ALA A C 1
ATOM 665 O O . ALA A 1 78 ? 8.644 -9.197 -12.843 1.00 93.19 78 ALA A O 1
ATOM 666 N N . ARG A 1 79 ? 8.771 -9.980 -10.736 1.00 90.06 79 ARG A N 1
ATOM 667 C CA . ARG A 1 79 ? 9.014 -11.377 -11.130 1.00 90.06 79 ARG A CA 1
ATOM 668 C C . ARG A 1 79 ? 7.812 -11.982 -11.834 1.00 90.06 79 ARG A C 1
ATOM 670 O O . ARG A 1 79 ? 7.983 -12.682 -12.822 1.00 90.06 79 ARG A O 1
ATOM 677 N N . SER A 1 80 ? 6.600 -11.683 -11.389 1.00 91.06 80 SER A N 1
ATOM 678 C CA . SER A 1 80 ? 5.391 -12.153 -12.075 1.00 91.06 80 SER A CA 1
ATOM 679 C C . SER A 1 80 ? 5.212 -11.494 -13.446 1.00 91.06 80 SER A C 1
ATOM 681 O O . SER A 1 80 ? 4.647 -12.096 -14.360 1.00 91.06 80 SER A O 1
ATOM 683 N N . LEU A 1 81 ? 5.725 -10.273 -13.613 1.00 92.00 81 LEU A N 1
ATOM 684 C CA . LEU A 1 81 ? 5.668 -9.530 -14.866 1.00 92.00 81 LEU A CA 1
ATOM 685 C C . LEU A 1 81 ? 6.698 -10.029 -15.896 1.00 92.00 81 LEU A C 1
ATOM 687 O O . LEU A 1 81 ? 6.359 -10.198 -17.073 1.00 92.00 81 LEU A O 1
ATOM 691 N N . PHE A 1 82 ? 7.933 -10.317 -15.468 1.00 89.75 82 PHE A N 1
ATOM 692 C CA . PHE A 1 82 ? 9.061 -10.608 -16.370 1.00 89.75 82 PHE A CA 1
ATOM 693 C C . PHE A 1 82 ? 9.716 -11.994 -16.200 1.00 89.75 82 PHE A C 1
ATOM 695 O O . PHE A 1 82 ? 10.317 -12.504 -17.147 1.00 89.75 82 PHE A O 1
ATOM 702 N N . GLY A 1 83 ? 9.561 -12.633 -15.040 1.00 68.44 83 GLY A N 1
ATOM 703 C CA . GLY A 1 83 ? 10.393 -13.718 -14.496 1.00 68.44 83 GLY A CA 1
ATOM 704 C C . GLY A 1 83 ? 10.334 -15.092 -15.164 1.00 68.44 83 GLY A C 1
ATOM 705 O O . GLY A 1 83 ? 10.805 -16.057 -14.576 1.00 68.44 83 GLY A O 1
ATOM 706 N N . GLY A 1 84 ? 9.801 -15.199 -16.381 1.00 66.38 84 GLY A N 1
ATOM 707 C CA . GLY A 1 84 ? 9.943 -16.414 -17.188 1.00 66.38 84 GLY A CA 1
ATOM 708 C C . GLY A 1 84 ? 11.342 -16.559 -17.804 1.00 66.38 84 GLY A C 1
ATOM 709 O O . GLY A 1 84 ? 11.899 -17.647 -17.776 1.00 66.38 84 GLY A O 1
ATOM 710 N N . ASN A 1 85 ? 11.913 -15.463 -18.331 1.00 56.50 85 ASN A N 1
ATOM 711 C CA . ASN A 1 85 ? 13.166 -15.465 -19.117 1.00 56.50 85 ASN A CA 1
ATOM 712 C C . ASN A 1 85 ? 14.118 -14.296 -18.797 1.00 56.50 85 ASN A C 1
ATOM 714 O O . ASN A 1 85 ? 15.163 -14.155 -19.428 1.00 56.50 85 ASN A O 1
ATOM 718 N N . SER A 1 86 ? 13.757 -13.404 -17.877 1.00 58.19 86 SER A N 1
ATOM 719 C CA . SER A 1 86 ? 14.606 -12.270 -17.506 1.00 58.19 86 SER A CA 1
ATOM 720 C C . SER A 1 86 ? 15.651 -12.680 -16.470 1.00 58.19 86 SER A C 1
ATOM 722 O O . SER A 1 86 ? 15.328 -13.392 -15.520 1.00 58.19 86 SER A O 1
ATOM 724 N N . GLY A 1 87 ? 16.883 -12.186 -16.626 1.00 65.44 87 GLY A N 1
ATOM 725 C CA . GLY A 1 87 ? 17.906 -12.236 -15.580 1.00 65.44 87 GLY A CA 1
ATOM 726 C C . GLY A 1 87 ? 17.497 -11.467 -14.314 1.00 65.44 87 GLY A C 1
ATOM 727 O O . GLY A 1 87 ? 16.335 -11.096 -14.136 1.00 65.44 87 GLY A O 1
ATOM 728 N N . ALA A 1 88 ? 18.455 -11.217 -13.419 1.00 79.69 88 ALA A N 1
ATOM 729 C CA . ALA A 1 88 ? 18.195 -10.491 -12.176 1.00 79.69 88 ALA A CA 1
ATOM 730 C C . ALA A 1 88 ? 17.529 -9.124 -12.446 1.00 79.69 88 ALA A C 1
ATOM 732 O O . ALA A 1 88 ? 18.059 -8.304 -13.196 1.00 79.69 88 ALA A O 1
ATOM 733 N N . ILE A 1 89 ? 16.363 -8.892 -11.835 1.00 88.94 89 ILE A N 1
ATOM 734 C CA . ILE A 1 89 ? 15.666 -7.602 -11.883 1.00 88.94 89 ILE A CA 1
ATOM 735 C C . ILE A 1 89 ? 16.366 -6.658 -10.909 1.00 88.94 89 ILE A C 1
ATOM 737 O O . ILE A 1 89 ? 16.583 -7.014 -9.750 1.00 88.94 89 ILE A O 1
ATOM 741 N N . TYR A 1 90 ? 16.729 -5.463 -11.372 1.00 90.25 90 TYR A N 1
ATOM 742 C CA . TYR A 1 90 ? 17.358 -4.463 -10.522 1.00 90.25 90 TYR A CA 1
ATOM 743 C C . TYR A 1 90 ? 16.304 -3.703 -9.713 1.00 90.25 90 TYR A C 1
ATOM 745 O O . TYR A 1 90 ? 15.382 -3.100 -10.268 1.00 90.25 90 TYR A O 1
ATOM 753 N N . PHE A 1 91 ? 16.491 -3.714 -8.396 1.00 90.38 91 PHE A N 1
ATOM 754 C CA . PHE A 1 91 ? 15.719 -2.944 -7.432 1.00 90.38 91 PHE A CA 1
ATOM 755 C C . PHE A 1 91 ? 16.662 -1.947 -6.753 1.00 90.38 91 PHE A C 1
ATOM 757 O O . PHE A 1 91 ? 17.461 -2.365 -5.912 1.00 90.38 91 PHE A O 1
ATOM 764 N N . PRO A 1 92 ? 16.625 -0.652 -7.113 1.00 90.12 92 PRO A N 1
ATOM 765 C CA . PRO A 1 92 ? 17.398 0.346 -6.388 1.00 90.12 92 PRO A CA 1
ATOM 766 C C . PRO A 1 92 ? 16.925 0.412 -4.933 1.00 90.12 92 PRO A C 1
ATOM 768 O O . PRO A 1 92 ? 15.731 0.258 -4.659 1.00 90.12 92 PRO A O 1
ATOM 771 N N . SER A 1 93 ? 17.855 0.652 -4.006 1.00 91.06 93 SER A N 1
ATOM 772 C CA . SER A 1 93 ? 17.493 0.958 -2.621 1.00 91.06 93 SER A CA 1
ATOM 773 C C . SER A 1 93 ? 16.606 2.209 -2.582 1.00 91.06 93 SER A C 1
ATOM 775 O O . SER A 1 93 ? 16.865 3.149 -3.347 1.00 91.06 93 SER A O 1
ATOM 777 N N . PRO A 1 94 ? 15.576 2.251 -1.719 1.00 91.31 94 PRO A N 1
ATOM 778 C CA . PRO A 1 94 ? 14.802 3.463 -1.508 1.00 91.31 94 PRO A CA 1
ATOM 779 C C . PRO A 1 94 ? 15.726 4.607 -1.058 1.00 91.31 94 PRO A C 1
ATOM 781 O O . PRO A 1 94 ? 16.672 4.367 -0.304 1.00 91.31 94 PRO A O 1
ATOM 784 N N . PRO A 1 95 ? 15.511 5.843 -1.536 1.00 90.50 95 PRO A N 1
ATOM 785 C CA . PRO A 1 95 ? 16.246 6.993 -1.028 1.00 90.50 95 PRO A CA 1
ATOM 786 C C . PRO A 1 95 ? 15.827 7.292 0.417 1.00 90.50 95 PRO A C 1
ATOM 788 O O . PRO A 1 95 ? 14.644 7.211 0.735 1.00 90.50 95 PRO A O 1
ATOM 791 N N . GLU A 1 96 ? 16.776 7.725 1.252 1.00 86.06 96 GLU A N 1
ATOM 792 C CA . GLU A 1 96 ? 16.537 8.070 2.667 1.00 86.06 96 GLU A CA 1
ATOM 793 C C . GLU A 1 96 ? 15.403 9.100 2.834 1.00 86.06 96 GLU A C 1
ATOM 795 O O . GLU A 1 96 ? 14.529 8.952 3.679 1.00 86.06 96 GLU A O 1
ATOM 800 N N . ASN A 1 97 ? 15.351 10.102 1.949 1.00 86.56 97 ASN A N 1
ATOM 801 C CA . ASN A 1 97 ? 14.266 11.082 1.886 1.00 86.56 97 ASN A CA 1
ATOM 802 C C . ASN A 1 97 ? 13.361 10.811 0.673 1.00 86.56 97 ASN A C 1
ATOM 804 O O . ASN A 1 97 ? 13.372 11.573 -0.300 1.00 86.56 97 ASN A O 1
ATOM 808 N N . ASP A 1 98 ? 12.596 9.710 0.685 1.00 89.00 98 ASP A N 1
ATOM 809 C CA . ASP A 1 98 ? 11.681 9.395 -0.422 1.00 89.00 98 ASP A CA 1
ATOM 810 C C . ASP A 1 98 ? 10.481 10.355 -0.489 1.00 89.00 98 ASP A C 1
ATOM 812 O O . ASP A 1 98 ? 9.419 10.141 0.096 1.00 89.00 98 ASP A O 1
ATOM 816 N N . THR A 1 99 ? 10.637 11.425 -1.265 1.00 89.50 99 THR A N 1
ATOM 817 C CA . THR A 1 99 ? 9.591 12.425 -1.516 1.00 89.50 99 THR A CA 1
ATOM 818 C C . THR A 1 99 ? 8.485 11.946 -2.455 1.00 89.50 99 THR A C 1
ATOM 820 O O . THR A 1 99 ? 7.459 12.615 -2.560 1.00 89.50 99 THR A O 1
ATOM 823 N N . LEU A 1 100 ? 8.662 10.809 -3.138 1.00 90.06 100 LEU A N 1
ATOM 824 C CA . LEU A 1 100 ? 7.669 10.259 -4.060 1.00 90.06 100 LEU A CA 1
ATOM 825 C C . LEU A 1 100 ? 6.731 9.285 -3.346 1.00 90.06 100 LEU A C 1
ATOM 827 O O . LEU A 1 100 ? 5.515 9.396 -3.472 1.00 90.06 100 LEU A O 1
ATOM 831 N N . LEU A 1 101 ? 7.297 8.314 -2.630 1.00 91.88 101 LEU A N 1
ATOM 832 C CA . LEU A 1 101 ? 6.546 7.219 -2.010 1.00 91.88 101 LEU A CA 1
ATOM 833 C C . LEU A 1 101 ? 6.257 7.459 -0.527 1.00 91.88 101 LEU A C 1
ATOM 835 O O . LEU A 1 101 ? 5.341 6.847 0.020 1.00 91.88 101 LEU A O 1
ATOM 839 N N . MET A 1 102 ? 7.004 8.355 0.123 1.00 88.88 102 MET A N 1
ATOM 840 C CA . MET A 1 102 ? 6.810 8.729 1.526 1.00 88.88 102 MET A CA 1
ATOM 841 C C . MET A 1 102 ? 6.793 10.260 1.714 1.00 88.88 102 MET A C 1
ATOM 843 O O . MET A 1 102 ? 7.491 10.787 2.584 1.00 88.88 102 MET A O 1
ATOM 847 N N . PRO A 1 103 ? 5.979 11.008 0.939 1.00 88.12 103 PRO A N 1
ATOM 848 C CA . PRO A 1 103 ? 5.990 12.475 0.967 1.00 88.12 103 PRO A CA 1
ATOM 849 C C . PRO A 1 103 ? 5.691 13.049 2.359 1.00 88.12 103 PRO A C 1
ATOM 851 O O . PRO A 1 103 ? 6.272 14.057 2.753 1.00 88.12 103 PRO A O 1
ATOM 854 N N . ASN A 1 104 ? 4.831 12.378 3.128 1.00 87.50 104 ASN A N 1
ATOM 855 C CA . ASN A 1 104 ? 4.443 12.810 4.470 1.00 87.50 104 ASN A CA 1
ATOM 856 C C . ASN A 1 104 ? 5.560 12.621 5.503 1.00 87.50 104 ASN A C 1
ATOM 858 O O . ASN A 1 104 ? 5.734 13.477 6.364 1.00 87.50 104 ASN A O 1
ATOM 862 N N . ALA A 1 105 ? 6.346 11.544 5.395 1.00 84.25 105 ALA A N 1
ATOM 863 C CA . ALA A 1 105 ? 7.446 11.272 6.325 1.00 84.25 105 ALA A CA 1
ATOM 864 C C . ALA A 1 105 ? 8.514 12.381 6.278 1.00 84.25 105 ALA A C 1
ATOM 866 O O . ALA A 1 105 ? 9.109 12.732 7.294 1.00 84.25 105 ALA A O 1
ATOM 867 N N . ASN A 1 106 ? 8.683 12.988 5.100 1.00 83.06 106 ASN A N 1
ATOM 868 C CA . ASN A 1 106 ? 9.664 14.038 4.833 1.00 83.06 106 ASN A CA 1
ATOM 869 C C . ASN A 1 106 ? 9.105 15.462 4.997 1.00 83.06 106 ASN A C 1
ATOM 871 O O . ASN A 1 106 ? 9.785 16.437 4.674 1.00 83.06 106 ASN A O 1
ATOM 875 N N . CYS A 1 107 ? 7.871 15.614 5.485 1.00 89.12 107 CYS A N 1
ATOM 876 C CA . CYS A 1 107 ? 7.222 16.910 5.639 1.00 89.12 107 CYS A CA 1
ATOM 877 C C . CYS A 1 107 ? 7.078 17.265 7.122 1.00 89.12 107 CYS A C 1
ATOM 879 O O . CYS A 1 107 ? 6.182 16.776 7.807 1.00 89.12 107 CYS A O 1
ATOM 881 N N . ALA A 1 108 ? 7.945 18.159 7.616 1.00 89.12 108 ALA A N 1
ATOM 882 C CA . ALA A 1 108 ? 7.919 18.612 9.011 1.00 89.12 108 ALA A CA 1
ATOM 883 C C . ALA A 1 108 ? 6.548 19.180 9.403 1.00 89.12 108 ALA A C 1
ATOM 885 O O . ALA A 1 108 ? 5.981 18.783 10.411 1.00 89.12 108 ALA A O 1
ATOM 886 N N . LYS A 1 109 ? 5.958 20.012 8.536 1.00 90.88 109 LYS A N 1
ATOM 887 C CA . LYS A 1 109 ? 4.622 20.571 8.765 1.00 90.88 109 LYS A CA 1
ATOM 888 C C . LYS A 1 109 ? 3.556 19.483 8.925 1.00 90.88 109 LYS A C 1
ATOM 890 O O . LYS A 1 109 ? 2.708 19.595 9.798 1.00 90.88 109 LYS A O 1
ATOM 895 N N . TRP A 1 110 ? 3.600 18.427 8.108 1.00 91.06 110 TRP A N 1
ATOM 896 C CA . TRP A 1 110 ? 2.669 17.302 8.236 1.00 91.06 110 TRP A CA 1
ATOM 897 C C . TRP A 1 110 ? 2.861 16.563 9.561 1.00 91.06 110 TRP A C 1
ATOM 899 O O . TRP A 1 110 ? 1.894 16.297 10.270 1.00 91.06 110 TRP A O 1
ATOM 909 N N . ARG A 1 111 ? 4.110 16.255 9.915 1.00 87.44 111 ARG A N 1
ATOM 910 C CA . ARG A 1 111 ? 4.426 15.588 11.181 1.00 87.44 111 ARG A CA 1
ATOM 911 C C . ARG A 1 111 ? 3.940 16.390 12.390 1.00 87.44 111 ARG A C 1
ATOM 913 O O . ARG A 1 111 ? 3.323 15.826 13.288 1.00 87.44 111 ARG A O 1
ATOM 920 N N . ASP A 1 112 ? 4.181 17.696 12.382 1.00 87.81 112 ASP A N 1
ATOM 921 C CA . ASP A 1 112 ? 3.909 18.562 13.527 1.00 87.81 112 ASP A CA 1
ATOM 922 C C . ASP A 1 112 ? 2.421 18.940 13.628 1.00 87.81 112 ASP A C 1
ATOM 924 O O . ASP A 1 112 ? 1.850 18.933 14.717 1.00 87.81 112 ASP A O 1
ATOM 928 N N . GLU A 1 113 ? 1.767 19.249 12.504 1.00 90.44 113 GLU A N 1
ATOM 929 C CA . GLU A 1 113 ? 0.386 19.754 12.498 1.00 90.44 113 GLU A CA 1
ATOM 930 C C . GLU A 1 113 ? -0.673 18.667 12.286 1.00 90.44 113 GLU A C 1
ATOM 932 O O . GLU A 1 113 ? -1.850 18.921 12.558 1.00 90.44 113 GLU A O 1
ATOM 937 N N . VAL A 1 114 ? -0.288 17.479 11.800 1.00 90.62 114 VAL A N 1
ATOM 938 C CA . VAL A 1 114 ? -1.219 16.388 11.471 1.00 90.62 114 VAL A CA 1
ATOM 939 C C . VAL A 1 114 ? -0.935 15.131 12.280 1.00 90.62 114 VAL A C 1
ATOM 941 O O . VAL A 1 114 ? -1.781 14.725 13.069 1.00 90.62 114 VAL A O 1
ATOM 944 N N . GLU A 1 115 ? 0.235 14.514 12.113 1.00 86.75 115 GLU A N 1
ATOM 945 C CA . GLU A 1 115 ? 0.543 13.228 12.760 1.00 86.75 115 GLU A CA 1
ATOM 946 C C . GLU A 1 115 ? 0.591 13.347 14.290 1.00 86.75 115 GLU A C 1
ATOM 948 O O . GLU A 1 115 ? 0.004 12.531 14.998 1.00 86.75 115 GLU A O 1
ATOM 953 N N . GLY A 1 116 ? 1.238 14.395 14.804 1.00 80.06 116 GLY A N 1
ATOM 954 C CA . GLY A 1 116 ? 1.312 14.680 16.236 1.00 80.06 116 GLY A CA 1
ATOM 955 C C . GLY A 1 116 ? 0.101 15.421 16.810 1.00 80.06 116 GLY A C 1
ATOM 956 O O . GLY A 1 116 ? 0.088 15.703 18.008 1.00 80.06 116 GLY A O 1
ATOM 957 N N . ASN A 1 117 ? -0.899 15.770 15.993 1.00 87.25 117 ASN A N 1
ATOM 958 C CA . ASN A 1 117 ? -1.989 16.645 16.411 1.00 87.25 117 ASN A CA 1
ATOM 959 C C . ASN A 1 117 ? -3.269 15.856 16.749 1.00 87.25 117 ASN A C 1
ATOM 961 O O . ASN A 1 117 ? -3.998 15.439 15.843 1.00 87.25 117 ASN A O 1
ATOM 965 N N . PRO A 1 118 ? -3.618 15.700 18.040 1.00 86.75 118 PRO A N 1
ATOM 966 C CA . PRO A 1 118 ? -4.800 14.943 18.441 1.00 86.75 118 PRO A CA 1
ATOM 967 C C . PRO A 1 118 ? -6.118 15.585 17.987 1.00 86.75 118 PRO A C 1
ATOM 969 O O . PRO A 1 118 ? -7.118 14.873 17.889 1.00 86.75 118 PRO A O 1
ATOM 972 N N . GLU A 1 119 ? -6.134 16.888 17.683 1.00 91.31 119 GLU A N 1
ATOM 973 C CA . GLU A 1 119 ? -7.333 17.578 17.194 1.00 91.31 119 GLU A CA 1
ATOM 974 C C . GLU A 1 119 ? -7.741 17.100 15.798 1.00 91.31 119 GLU A C 1
ATOM 976 O O . GLU A 1 119 ? -8.929 17.081 15.484 1.00 91.31 119 GLU A O 1
ATOM 981 N N . VAL A 1 120 ? -6.792 16.634 14.976 1.00 90.38 120 VAL A N 1
ATOM 982 C CA . VAL A 1 120 ? -7.109 16.059 13.657 1.00 90.38 120 VAL A CA 1
ATOM 983 C C . VAL A 1 120 ? -7.938 14.780 13.795 1.00 90.38 120 VAL A C 1
ATOM 985 O O . VAL A 1 120 ? -8.768 14.480 12.939 1.00 90.38 120 VAL A O 1
ATOM 988 N N . LEU A 1 121 ? -7.775 14.053 14.902 1.00 89.88 121 LEU A N 1
ATOM 989 C CA . LEU A 1 121 ? -8.538 12.840 15.196 1.00 89.88 121 LEU A CA 1
ATOM 990 C C . LEU A 1 121 ? -9.844 13.116 15.946 1.00 89.88 121 LEU A C 1
ATOM 992 O O . LEU A 1 121 ? -10.548 12.172 16.290 1.00 89.88 121 LEU A O 1
ATOM 996 N N . LYS A 1 122 ? -10.192 14.376 16.221 1.00 94.56 122 LYS A N 1
ATOM 997 C CA . LYS A 1 122 ? -11.381 14.708 17.013 1.00 94.56 122 LYS A CA 1
ATOM 998 C C . LYS A 1 122 ? -12.665 14.154 16.399 1.00 94.56 122 LYS A C 1
ATOM 1000 O O . LYS A 1 122 ? -13.409 13.464 17.085 1.00 94.56 122 LYS A O 1
ATOM 1005 N N . GLU A 1 123 ? -12.905 14.420 15.118 1.00 94.62 123 GLU A N 1
ATOM 1006 C CA . GLU A 1 123 ? -14.112 13.935 14.433 1.00 94.62 123 GLU A CA 1
ATOM 1007 C C . GLU A 1 123 ? -14.109 12.409 14.276 1.00 94.62 123 GLU A C 1
ATOM 1009 O O . GLU A 1 123 ? -15.163 11.789 14.356 1.00 94.62 123 GLU A O 1
ATOM 1014 N N . VAL A 1 124 ? -12.926 11.792 14.136 1.00 92.25 124 VAL A N 1
ATOM 1015 C CA . VAL A 1 124 ? -12.783 10.326 14.145 1.00 92.25 124 VAL A CA 1
ATOM 1016 C C . VAL A 1 124 ? -13.245 9.766 15.488 1.00 92.25 124 VAL A C 1
ATOM 1018 O O . VAL A 1 124 ? -14.103 8.898 15.512 1.00 92.25 124 VAL A O 1
ATOM 1021 N N . LYS A 1 125 ? -12.776 10.333 16.607 1.00 92.12 125 LYS A N 1
ATOM 1022 C CA . LYS A 1 125 ? -13.200 9.916 17.953 1.00 92.12 125 LYS A CA 1
ATOM 1023 C C . LYS A 1 125 ? -14.695 10.124 18.180 1.00 92.12 125 LYS A C 1
ATOM 1025 O O . LYS A 1 125 ? -15.357 9.244 18.713 1.00 92.12 125 LYS A O 1
ATOM 1030 N N . LEU A 1 126 ? -15.243 11.264 17.750 1.00 94.94 126 LEU A N 1
ATOM 1031 C CA . LEU A 1 126 ? -16.682 11.529 17.859 1.00 94.94 126 LEU A CA 1
ATOM 1032 C C . LEU A 1 126 ? -17.513 10.533 17.042 1.00 94.94 126 LEU A C 1
ATOM 1034 O O . LEU A 1 126 ? -18.591 10.138 17.483 1.00 94.94 126 LEU A O 1
ATOM 1038 N N . PHE A 1 127 ? -17.022 10.125 15.872 1.00 95.19 127 PHE A N 1
ATOM 1039 C CA . PHE A 1 127 ? -17.657 9.099 15.052 1.00 95.19 127 PHE A CA 1
ATOM 1040 C C . PHE A 1 127 ? -17.522 7.696 15.660 1.00 95.19 127 PHE A C 1
ATOM 1042 O O . PHE A 1 127 ? -18.506 6.955 15.687 1.00 95.19 127 PHE A O 1
ATOM 1049 N N . ASP A 1 128 ? -16.351 7.351 16.200 1.00 92.75 128 ASP A N 1
ATOM 1050 C CA . ASP A 1 128 ? -16.098 6.075 16.882 1.00 92.75 128 ASP A CA 1
ATOM 1051 C C . ASP A 1 128 ? -16.980 5.921 18.133 1.00 92.75 128 ASP A C 1
ATOM 1053 O O . ASP A 1 128 ? -17.497 4.845 18.427 1.00 92.75 128 ASP A O 1
ATOM 1057 N N . GLU A 1 129 ? -17.243 7.027 18.829 1.00 92.12 129 GLU A N 1
ATOM 1058 C CA . GLU A 1 129 ? -18.200 7.123 19.934 1.00 92.12 129 GLU A CA 1
ATOM 1059 C C . GLU A 1 129 ? -19.633 7.423 19.449 1.00 92.12 129 GLU A C 1
ATOM 1061 O O . GLU A 1 129 ? -20.532 7.693 20.249 1.00 92.12 129 GLU A O 1
ATOM 1066 N N . GLY A 1 130 ? -19.882 7.408 18.142 1.00 95.62 130 GLY A N 1
ATOM 1067 C CA . GLY A 1 130 ? -21.153 7.759 17.519 1.00 95.62 130 GLY A CA 1
ATOM 1068 C C . GLY A 1 130 ? -22.204 6.643 17.584 1.00 95.62 130 GLY A C 1
ATOM 1069 O O . GLY A 1 130 ? -21.906 5.485 17.897 1.00 95.62 130 GLY A O 1
ATOM 1070 N N . PRO A 1 131 ? -23.484 6.959 17.307 1.00 97.06 131 PRO A N 1
ATOM 1071 C CA . PRO A 1 131 ? -24.542 5.953 17.258 1.00 97.06 131 PRO A CA 1
ATOM 1072 C C . PRO A 1 131 ? -24.319 4.907 16.156 1.00 97.06 131 PRO A C 1
ATOM 1074 O O . PRO A 1 131 ? -24.662 3.745 16.364 1.00 97.06 131 PRO A O 1
ATOM 1077 N N . GLU A 1 132 ? -23.716 5.282 15.028 1.00 95.81 132 GLU A N 1
ATOM 1078 C CA . GLU A 1 132 ? -23.388 4.385 13.919 1.00 95.81 132 GLU A CA 1
ATOM 1079 C C . GLU A 1 132 ? -22.374 3.324 14.349 1.00 95.81 132 GLU A C 1
ATOM 1081 O O . GLU A 1 132 ? -22.587 2.133 14.110 1.00 95.81 132 GLU A O 1
ATOM 1086 N N . MET A 1 133 ? -21.301 3.741 15.028 1.00 95.75 133 MET A N 1
ATOM 1087 C CA . MET A 1 133 ? -20.256 2.823 15.467 1.00 95.75 133 MET A CA 1
ATOM 1088 C C . MET A 1 133 ? -20.719 1.943 16.623 1.00 95.75 133 MET A C 1
ATOM 1090 O O . MET A 1 133 ? -20.511 0.734 16.585 1.00 95.75 133 MET A O 1
ATOM 1094 N N . ARG A 1 134 ? -21.470 2.492 17.586 1.00 95.06 134 ARG A N 1
ATOM 1095 C CA . ARG A 1 134 ? -22.121 1.674 18.624 1.00 95.06 134 ARG A CA 1
ATOM 1096 C C . ARG A 1 134 ? -23.049 0.619 18.029 1.00 95.06 134 ARG A C 1
ATOM 1098 O O . ARG A 1 134 ? -23.021 -0.530 18.458 1.00 95.06 134 ARG A O 1
ATOM 1105 N N . ALA A 1 135 ? -23.848 0.982 17.025 1.00 95.75 135 ALA A N 1
ATOM 1106 C CA . ALA A 1 135 ? -24.704 0.022 16.338 1.00 95.75 135 ALA A CA 1
ATOM 1107 C C . ALA A 1 135 ? -23.879 -1.047 15.603 1.00 95.75 135 ALA A C 1
ATOM 1109 O O . ALA A 1 135 ? -24.249 -2.221 15.625 1.00 95.75 135 ALA A O 1
ATOM 1110 N N . LEU A 1 136 ? -22.755 -0.674 14.980 1.00 95.00 136 LEU A N 1
ATOM 1111 C CA . LEU A 1 136 ? -21.840 -1.629 14.357 1.00 95.00 136 LEU A CA 1
ATOM 1112 C C . LEU A 1 136 ? -21.251 -2.597 15.388 1.00 95.00 136 LEU A C 1
ATOM 1114 O O . LEU A 1 136 ? -21.360 -3.807 15.194 1.00 95.00 136 LEU A O 1
ATOM 1118 N N . VAL A 1 137 ? -20.679 -2.083 16.479 1.00 95.44 137 VAL A N 1
ATOM 1119 C CA . VAL A 1 137 ? -20.097 -2.887 17.563 1.00 95.44 137 VAL A CA 1
ATOM 1120 C C . VAL A 1 137 ? -21.141 -3.842 18.130 1.00 95.44 137 VAL A C 1
ATOM 1122 O O . VAL A 1 137 ? -20.868 -5.037 18.239 1.00 95.44 137 VAL A O 1
ATOM 1125 N N . HIS A 1 138 ? -22.356 -3.363 18.397 1.00 94.19 138 HIS A N 1
ATOM 1126 C CA . HIS A 1 138 ? -23.447 -4.203 18.879 1.00 94.19 138 HIS A CA 1
ATOM 1127 C C . HIS A 1 138 ? -23.796 -5.325 17.892 1.00 94.19 138 HIS A C 1
ATOM 1129 O O . HIS A 1 138 ? -23.888 -6.500 18.263 1.00 94.19 138 HIS A O 1
ATOM 1135 N N . ASN A 1 139 ? -23.938 -4.986 16.608 1.00 92.56 139 ASN A N 1
ATOM 1136 C CA . ASN A 1 139 ? -24.271 -5.948 15.560 1.00 92.56 139 ASN A CA 1
ATOM 1137 C C . ASN A 1 139 ? -23.172 -7.001 15.372 1.00 92.56 139 ASN A C 1
ATOM 1139 O O . ASN A 1 139 ? -23.482 -8.182 15.217 1.00 92.56 139 ASN A O 1
ATOM 1143 N N . VAL A 1 140 ? -21.900 -6.596 15.386 1.00 91.44 140 VAL A N 1
ATOM 1144 C CA . VAL A 1 140 ? -20.751 -7.506 15.283 1.00 91.44 140 VAL A CA 1
ATOM 1145 C C . VAL A 1 140 ? -20.672 -8.404 16.513 1.00 91.44 140 VAL A C 1
ATOM 1147 O O . VAL A 1 140 ? -20.582 -9.620 16.366 1.00 91.44 140 VAL A O 1
ATOM 1150 N N . SER A 1 141 ? -20.789 -7.837 17.713 1.00 90.25 141 SER A N 1
ATOM 1151 C CA . SER A 1 141 ? -20.741 -8.588 18.974 1.00 90.25 141 SER A CA 1
ATOM 1152 C C . SER A 1 141 ? -21.841 -9.644 19.031 1.00 90.25 141 SER A C 1
ATOM 1154 O O . SER A 1 141 ? -21.575 -10.813 19.309 1.00 90.25 141 SER A O 1
ATOM 1156 N N . THR A 1 142 ? -23.059 -9.257 18.647 1.00 88.69 142 THR A N 1
ATOM 1157 C CA . THR A 1 142 ? -24.205 -10.165 18.556 1.00 88.69 142 THR A CA 1
ATOM 1158 C C . THR A 1 142 ? -23.975 -11.260 17.509 1.00 88.69 142 THR A C 1
ATOM 1160 O O . THR A 1 142 ? -24.246 -12.428 17.782 1.00 88.69 142 THR A O 1
ATOM 1163 N N . ARG A 1 143 ? -23.441 -10.923 16.324 1.00 84.56 143 ARG A N 1
ATOM 1164 C CA . ARG A 1 143 ? -23.125 -11.903 15.262 1.00 84.56 143 ARG A CA 1
ATOM 1165 C C . ARG A 1 143 ? -22.082 -12.924 15.684 1.00 84.56 143 ARG A C 1
ATOM 1167 O O . ARG A 1 143 ? -22.213 -14.085 15.325 1.00 84.56 143 ARG A O 1
ATOM 1174 N N . LEU A 1 144 ? -21.090 -12.501 16.457 1.00 82.44 144 LEU A N 1
ATOM 1175 C CA . LEU A 1 144 ? -20.058 -13.376 17.007 1.00 82.44 144 LEU A CA 1
ATOM 1176 C C . LEU A 1 144 ? -20.546 -14.180 18.228 1.00 82.44 144 LEU A C 1
ATOM 1178 O O . LEU A 1 144 ? -19.799 -14.992 18.766 1.00 82.44 144 LEU A O 1
ATOM 1182 N N . GLY A 1 145 ? -21.792 -13.979 18.671 1.00 79.75 145 GLY A N 1
ATOM 1183 C CA . GLY A 1 145 ? -22.394 -14.707 19.789 1.00 79.75 145 GLY A CA 1
ATOM 1184 C C . GLY A 1 145 ? -22.012 -14.179 21.176 1.00 79.75 145 GLY A C 1
ATOM 1185 O O . GLY A 1 145 ? -22.274 -14.853 22.178 1.00 79.75 145 GLY A O 1
ATOM 1186 N N . PHE A 1 146 ? -21.415 -12.986 21.272 1.00 84.62 146 PHE A N 1
ATOM 1187 C CA . PHE A 1 146 ? -21.147 -12.349 22.559 1.00 84.62 146 PHE A CA 1
ATOM 1188 C C . PHE A 1 146 ? -22.440 -11.826 23.189 1.00 84.62 146 PHE A C 1
ATOM 1190 O O . PHE A 1 146 ? -23.343 -11.331 22.518 1.00 84.62 146 PHE A O 1
ATOM 1197 N N . ARG A 1 147 ? -22.528 -11.931 24.520 1.00 87.50 147 ARG A N 1
ATOM 1198 C CA . ARG A 1 147 ? -23.665 -11.415 25.309 1.00 87.50 147 ARG A CA 1
ATOM 1199 C C . ARG A 1 147 ? -23.510 -9.945 25.702 1.00 87.50 147 ARG A C 1
ATOM 1201 O O . ARG A 1 147 ? -24.377 -9.400 26.378 1.00 87.50 147 ARG A O 1
ATOM 1208 N N . TYR A 1 148 ? -22.380 -9.354 25.348 1.00 92.06 148 TYR A N 1
ATOM 1209 C CA . TYR A 1 148 ? -21.996 -7.983 25.629 1.00 92.06 148 TYR A CA 1
ATOM 1210 C C . TYR A 1 148 ? -21.302 -7.416 24.396 1.00 92.06 148 TYR A C 1
ATOM 1212 O O . TYR A 1 148 ? -20.764 -8.170 23.581 1.00 92.06 148 TYR A O 1
ATOM 1220 N N . ASP A 1 149 ? -21.317 -6.097 24.283 1.00 93.00 149 ASP A N 1
ATOM 1221 C CA . ASP A 1 149 ? -20.630 -5.395 23.211 1.00 93.00 149 ASP A CA 1
ATOM 1222 C C . ASP A 1 149 ? -19.112 -5.462 23.442 1.00 93.00 149 ASP A C 1
ATOM 1224 O O . ASP A 1 149 ? -18.633 -5.268 24.562 1.00 93.00 149 ASP A O 1
ATOM 1228 N N . LEU A 1 150 ? -18.351 -5.789 22.396 1.00 87.19 150 LEU A N 1
ATOM 1229 C CA . LEU A 1 150 ? -16.891 -5.782 22.428 1.00 87.19 150 LEU A CA 1
ATOM 1230 C C . LEU A 1 150 ? -16.384 -4.363 22.704 1.00 87.19 150 LEU A C 1
ATOM 1232 O O . LEU A 1 150 ? -16.872 -3.400 22.117 1.00 87.19 150 LEU A O 1
ATOM 1236 N N . ASN A 1 151 ? -15.374 -4.244 23.565 1.00 78.25 151 ASN A N 1
ATOM 1237 C CA . ASN A 1 151 ? -14.697 -2.968 23.760 1.00 78.25 151 ASN A CA 1
ATOM 1238 C C . ASN A 1 151 ? -13.775 -2.699 22.569 1.00 78.25 151 ASN A C 1
ATOM 1240 O O . ASN A 1 151 ? -12.973 -3.561 22.199 1.00 78.25 151 ASN A O 1
ATOM 1244 N N . THR A 1 152 ? -13.901 -1.505 22.005 1.00 58.72 152 THR A N 1
ATOM 1245 C CA . THR A 1 152 ? -12.968 -0.912 21.040 1.00 58.72 152 THR A CA 1
ATOM 1246 C C . THR A 1 152 ? -11.899 -0.106 21.752 1.00 58.72 152 THR A C 1
ATOM 1248 O O . THR A 1 152 ? -12.274 0.621 22.702 1.00 58.72 152 THR A O 1
#

Foldseek 3Di:
DDLDPDPVSVVCVVVDDDDDDPVCPQAQDPVNLVVLLVVLVVVCVVPVVLQVDADDPVRDAFEFDPTRHRVVSSVSNVCSRHVPDHDDHDHDDQDPQNCPHCVLVNDPCNVVVPVPDCVNCVVVVCVCVDPVVVVVQVVVCVSVVHPDGDDD

InterPro domains:
  IPR029033 Histidine phosphatase superfamily [G3DSA:3.40.50.1240] (3-152)
  IPR029033 Histidine phosphatase superfamily [SSF53254] (9-148)